Protein AF-A0AAU2E7F8-F1 (afdb_monomer_lite)

Structure (mmCIF, N/CA/C/O backbone):
data_AF-A0AAU2E7F8-F1
#
_entry.id   AF-A0AAU2E7F8-F1
#
loop_
_atom_site.group_PDB
_atom_site.id
_atom_site.type_symbol
_atom_site.label_atom_id
_atom_site.label_alt_id
_atom_site.label_comp_id
_atom_site.label_asym_id
_atom_site.label_entity_id
_atom_site.label_seq_id
_atom_site.pdbx_PDB_ins_code
_atom_site.Cartn_x
_atom_site.Cartn_y
_atom_site.Cartn_z
_atom_site.occupancy
_atom_site.B_iso_or_equiv
_atom_site.auth_seq_id
_atom_site.auth_comp_id
_atom_site.auth_asym_id
_atom_site.auth_atom_id
_atom_site.pdbx_PDB_model_num
ATOM 1 N N . MET A 1 1 ? -20.537 -18.389 26.672 1.00 40.78 1 MET A N 1
ATOM 2 C CA . MET A 1 1 ? -19.595 -18.796 25.612 1.00 40.78 1 MET A CA 1
ATOM 3 C C . MET A 1 1 ? -18.943 -17.526 25.113 1.00 40.78 1 MET A C 1
ATOM 5 O O . MET A 1 1 ? -19.574 -16.771 24.391 1.00 40.78 1 MET A O 1
ATOM 9 N N . GLU A 1 2 ? -17.764 -17.214 25.637 1.00 41.72 2 GLU A N 1
ATOM 10 C CA . GLU A 1 2 ? -17.041 -15.986 25.311 1.00 41.72 2 GLU A CA 1
ATOM 11 C C . GLU A 1 2 ? -16.261 -16.225 24.015 1.00 41.72 2 GLU A C 1
ATOM 13 O O . GLU A 1 2 ? -15.313 -17.011 23.988 1.00 41.72 2 GLU A O 1
ATOM 18 N N . HIS A 1 3 ? -16.727 -15.620 22.920 1.00 44.81 3 HIS A N 1
ATOM 19 C CA . HIS A 1 3 ? -15.999 -15.568 21.657 1.00 44.81 3 HIS A CA 1
ATOM 20 C C . HIS A 1 3 ? -14.768 -14.686 21.871 1.00 44.81 3 HIS A C 1
ATOM 22 O O . HIS A 1 3 ? -14.832 -13.462 21.846 1.00 44.81 3 HIS A O 1
ATOM 28 N N . ARG A 1 4 ? -13.636 -15.324 22.163 1.00 48.31 4 ARG A N 1
ATOM 29 C CA . ARG A 1 4 ? -12.341 -14.657 22.181 1.00 48.31 4 ARG A CA 1
ATOM 30 C C . ARG A 1 4 ? -11.913 -14.465 20.731 1.00 48.31 4 ARG A C 1
ATOM 32 O O . ARG A 1 4 ? -11.385 -15.390 20.117 1.00 48.31 4 ARG A O 1
ATOM 39 N N . GLU A 1 5 ? -12.173 -13.276 20.200 1.00 57.81 5 GLU A N 1
ATOM 40 C CA . GLU A 1 5 ? -11.602 -12.814 18.935 1.00 57.81 5 GLU A CA 1
ATOM 41 C C . GLU A 1 5 ? -10.077 -13.051 18.986 1.00 57.81 5 GLU A C 1
ATOM 43 O O . GLU A 1 5 ? -9.431 -12.656 19.969 1.00 57.81 5 GLU A O 1
ATOM 48 N N . PRO A 1 6 ? -9.464 -13.743 18.010 1.00 48.44 6 PRO A N 1
ATOM 49 C CA . PRO A 1 6 ? -8.024 -13.938 18.023 1.00 48.44 6 PRO A CA 1
ATOM 50 C C . PRO A 1 6 ? -7.357 -12.567 17.894 1.00 48.44 6 PRO A C 1
ATOM 52 O O . PRO A 1 6 ? -7.530 -11.875 16.893 1.00 48.44 6 PRO A O 1
ATOM 55 N N . ALA A 1 7 ? -6.603 -12.172 18.923 1.00 59.78 7 ALA A N 1
ATOM 56 C CA . ALA A 1 7 ? -5.813 -10.948 18.905 1.00 59.78 7 ALA A CA 1
ATOM 57 C C . ALA A 1 7 ? -4.974 -10.908 17.612 1.00 59.78 7 ALA A C 1
ATOM 59 O O . ALA A 1 7 ? -4.257 -11.879 17.336 1.00 59.78 7 ALA A O 1
ATOM 60 N N . PRO A 1 8 ? -5.059 -9.836 16.802 1.00 54.44 8 PRO A N 1
ATOM 61 C CA . PRO A 1 8 ? -4.317 -9.765 15.556 1.00 54.44 8 PRO A CA 1
ATOM 62 C C . PRO A 1 8 ? -2.828 -9.836 15.885 1.00 54.44 8 PRO A C 1
ATOM 64 O O . PRO A 1 8 ? -2.312 -9.055 16.679 1.00 54.44 8 PRO A O 1
ATOM 67 N N . PHE A 1 9 ? -2.152 -10.828 15.310 1.00 53.81 9 PHE A N 1
ATOM 68 C CA . PHE A 1 9 ? -0.739 -11.121 15.528 1.00 53.81 9 PHE A CA 1
ATOM 69 C C . PHE A 1 9 ? 0.115 -9.849 15.352 1.00 53.81 9 PHE A C 1
ATOM 71 O O . PHE A 1 9 ? 0.325 -9.367 14.233 1.00 53.81 9 PHE A O 1
ATOM 78 N N . VAL A 1 10 ? 0.605 -9.294 16.465 1.00 61.47 10 VAL A N 1
ATOM 79 C CA . VAL A 1 10 ? 1.522 -8.149 16.479 1.00 61.47 10 VAL A CA 1
ATOM 80 C C . VAL A 1 10 ? 2.953 -8.663 16.365 1.00 61.47 10 VAL A C 1
ATOM 82 O O . VAL A 1 10 ? 3.544 -9.120 17.343 1.00 61.47 10 VAL A O 1
ATOM 85 N N . ARG A 1 11 ? 3.492 -8.572 15.145 1.00 51.34 11 ARG A N 1
ATOM 86 C CA . ARG A 1 11 ? 4.815 -8.008 14.820 1.00 51.34 11 ARG A CA 1
ATOM 87 C C . ARG A 1 11 ? 5.078 -8.162 13.325 1.00 51.34 11 ARG A C 1
ATOM 89 O O . ARG A 1 11 ? 5.494 -9.221 12.868 1.00 51.34 11 ARG A O 1
ATOM 96 N N . ASP A 1 12 ? 4.884 -7.074 12.589 1.00 51.59 12 ASP A N 1
ATOM 97 C CA . ASP A 1 12 ? 5.499 -6.887 11.278 1.00 51.59 12 ASP A CA 1
ATOM 98 C C . ASP A 1 12 ? 6.231 -5.536 11.264 1.00 51.59 12 ASP A C 1
ATOM 100 O O . ASP A 1 12 ? 5.637 -4.475 11.088 1.00 51.59 12 ASP A O 1
ATOM 104 N N . THR A 1 13 ? 7.542 -5.561 11.510 1.00 52.47 13 THR A N 1
ATOM 105 C CA . THR A 1 13 ? 8.395 -4.356 11.535 1.00 52.47 13 THR A CA 1
ATOM 106 C C . THR A 1 13 ? 8.544 -3.724 10.144 1.00 52.47 13 THR A C 1
ATOM 108 O O . THR A 1 13 ? 8.999 -2.587 10.020 1.00 52.47 13 THR A O 1
ATOM 111 N N . THR A 1 14 ? 8.139 -4.430 9.083 1.00 56.00 14 THR A N 1
ATOM 112 C CA . THR A 1 14 ? 8.322 -3.998 7.692 1.00 56.00 14 THR A CA 1
ATOM 113 C C . THR A 1 14 ? 7.491 -2.760 7.345 1.00 56.00 14 THR A C 1
ATOM 115 O O . THR A 1 14 ? 7.937 -1.935 6.552 1.00 56.00 14 THR A O 1
ATOM 118 N N . PHE A 1 15 ? 6.327 -2.578 7.980 1.00 60.38 15 PHE A N 1
ATOM 119 C CA . PHE A 1 15 ? 5.443 -1.428 7.747 1.00 60.38 15 PHE A CA 1
ATOM 120 C C . PHE A 1 15 ? 5.754 -0.195 8.612 1.00 60.38 15 PHE A C 1
ATOM 122 O O . PHE A 1 15 ? 5.157 0.857 8.398 1.00 60.38 15 PHE A O 1
ATOM 129 N N . ARG A 1 16 ? 6.690 -0.294 9.575 1.00 59.78 16 ARG A N 1
ATOM 130 C CA . ARG A 1 16 ? 7.022 0.787 10.531 1.00 59.78 16 ARG A CA 1
ATOM 131 C C . ARG A 1 16 ? 5.786 1.412 11.204 1.00 59.78 16 ARG A C 1
ATOM 133 O O . ARG A 1 16 ? 5.766 2.613 11.465 1.00 59.78 16 ARG A O 1
ATOM 140 N N . GLU A 1 17 ? 4.772 0.600 11.509 1.00 58.47 17 GLU A N 1
ATOM 141 C CA . GLU A 1 17 ? 3.512 1.062 12.119 1.00 58.47 17 GLU A CA 1
ATOM 142 C C . GLU A 1 17 ? 3.741 1.793 13.454 1.00 58.47 17 GLU A C 1
ATOM 144 O O . GLU A 1 17 ? 3.005 2.718 13.776 1.00 58.47 17 GLU A O 1
ATOM 149 N N . ASP A 1 18 ? 4.820 1.452 14.168 1.00 56.94 18 ASP A N 1
ATOM 150 C CA . ASP A 1 18 ? 5.282 2.096 15.410 1.00 56.94 18 ASP A CA 1
ATOM 151 C C . ASP A 1 18 ? 5.581 3.604 15.264 1.00 56.94 18 ASP A C 1
ATOM 153 O O . ASP A 1 18 ? 5.523 4.355 16.230 1.00 56.94 18 ASP A O 1
ATOM 157 N N . ALA A 1 19 ? 5.855 4.081 14.043 1.00 55.59 19 ALA A N 1
ATOM 158 C CA . ALA A 1 19 ? 6.066 5.504 13.769 1.00 55.59 19 ALA A CA 1
ATOM 159 C C . ALA A 1 19 ? 4.765 6.266 13.438 1.00 55.59 19 ALA A C 1
ATOM 161 O O . ALA A 1 19 ? 4.790 7.493 13.296 1.00 55.59 19 ALA A O 1
ATOM 162 N N . SER A 1 20 ? 3.639 5.564 13.271 1.00 61.06 20 SER A N 1
ATOM 163 C CA . SER A 1 20 ? 2.354 6.161 12.906 1.00 61.06 20 SER A CA 1
ATOM 164 C C . SER A 1 20 ? 1.617 6.651 14.151 1.00 61.06 20 SER A C 1
ATOM 166 O O . SER A 1 20 ? 1.240 5.858 15.001 1.00 61.06 20 SER A O 1
ATOM 168 N N . LYS A 1 21 ? 1.337 7.960 14.239 1.00 61.19 21 LYS A N 1
ATOM 169 C CA . LYS A 1 21 ? 0.634 8.596 15.379 1.00 61.19 21 LYS A CA 1
ATOM 170 C C . LYS A 1 21 ? -0.856 8.226 15.492 1.00 61.19 21 LYS A C 1
ATOM 172 O O . LYS A 1 21 ? -1.576 8.803 16.307 1.00 61.19 21 LYS A O 1
ATOM 177 N N . ILE A 1 22 ? -1.346 7.319 14.651 1.00 62.66 22 ILE A N 1
ATOM 178 C CA . ILE A 1 22 ? -2.756 6.933 14.568 1.00 62.66 22 ILE A CA 1
ATOM 179 C C . ILE A 1 22 ? -3.032 5.871 15.647 1.00 62.66 22 ILE A C 1
ATOM 181 O O . ILE A 1 22 ? -3.155 4.685 15.357 1.00 62.66 22 ILE A O 1
ATOM 185 N N . HIS A 1 23 ? -3.084 6.291 16.914 1.00 57.91 23 HIS A N 1
ATOM 186 C CA . HIS A 1 23 ? -3.279 5.395 18.069 1.00 57.91 23 HIS A CA 1
ATOM 187 C C . HIS A 1 23 ? -4.661 5.511 18.732 1.00 57.91 23 HIS A C 1
ATOM 189 O O . HIS A 1 23 ? -4.890 4.909 19.779 1.00 57.91 23 HIS A O 1
ATOM 195 N N . THR A 1 24 ? -5.594 6.259 18.137 1.00 59.94 24 THR A N 1
ATOM 196 C CA . THR A 1 24 ? -6.919 6.513 18.726 1.00 59.94 24 THR A CA 1
ATOM 197 C C . THR A 1 24 ? -8.032 5.989 17.815 1.00 59.94 24 THR A C 1
ATOM 199 O O . THR A 1 24 ? -7.979 6.171 16.599 1.00 59.94 24 THR A O 1
ATOM 202 N N . GLY A 1 25 ? -9.058 5.352 18.393 1.00 70.44 25 GLY A N 1
ATOM 203 C CA . GLY A 1 25 ? -10.213 4.823 17.653 1.00 70.44 25 GLY A CA 1
ATOM 204 C C . GLY A 1 25 ? -9.863 3.627 16.758 1.00 70.44 25 GLY A C 1
ATOM 205 O O . GLY A 1 25 ? -9.075 2.772 17.148 1.00 70.44 25 GLY A O 1
ATOM 206 N N . HIS A 1 26 ? -10.411 3.582 15.542 1.00 71.50 26 HIS A N 1
ATOM 207 C CA . HIS A 1 26 ? -10.207 2.499 14.561 1.00 71.50 26 HIS A CA 1
ATOM 208 C C . HIS A 1 26 ? -8.819 2.491 13.885 1.00 71.50 26 HIS A C 1
ATOM 210 O O . HIS A 1 26 ? -8.632 1.845 12.857 1.00 71.50 26 HIS A O 1
ATOM 216 N N . GLY A 1 27 ? -7.836 3.221 14.424 1.00 76.81 27 GLY A N 1
ATOM 217 C CA . GLY A 1 27 ? -6.470 3.277 13.891 1.00 76.81 27 GLY A CA 1
ATOM 218 C C . GLY A 1 27 ? -5.841 1.893 13.677 1.00 76.81 27 GLY A C 1
ATOM 219 O O . GLY A 1 27 ? -5.432 1.601 12.552 1.00 76.81 27 GLY A O 1
ATOM 220 N N . PRO A 1 28 ? -5.819 1.014 14.698 1.00 75.06 28 PRO A N 1
ATOM 221 C CA . PRO A 1 28 ? -5.276 -0.338 14.566 1.00 75.06 28 PRO A CA 1
ATOM 222 C C . PRO A 1 28 ? -5.976 -1.191 13.495 1.00 75.06 28 PRO A C 1
ATOM 224 O O . PRO A 1 28 ? -5.300 -1.854 12.710 1.00 75.06 28 PRO A O 1
ATOM 227 N N . ASP A 1 29 ? -7.308 -1.136 13.408 1.00 79.00 29 ASP A N 1
ATOM 228 C CA . ASP A 1 29 ? -8.087 -1.921 12.436 1.00 79.00 29 ASP A CA 1
ATOM 229 C C . ASP A 1 29 ? -7.872 -1.429 10.997 1.00 79.00 29 ASP A C 1
ATOM 231 O O . ASP A 1 2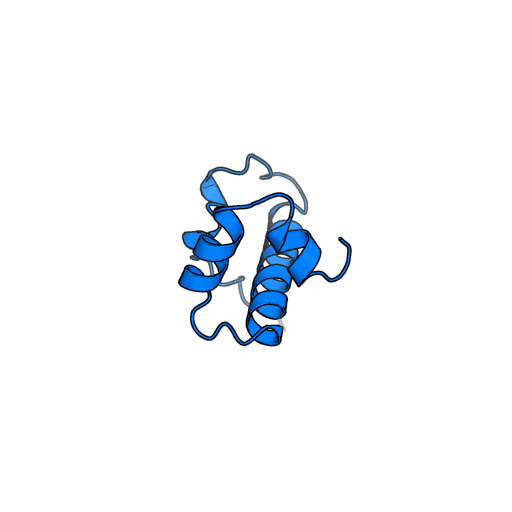9 ? -7.705 -2.221 10.062 1.00 79.00 29 ASP A O 1
ATOM 235 N N . ASN A 1 30 ? -7.807 -0.108 10.815 1.00 81.44 30 ASN A N 1
ATOM 236 C CA . ASN A 1 30 ? -7.507 0.509 9.526 1.00 81.44 30 ASN A CA 1
ATOM 237 C C . ASN A 1 30 ? -6.092 0.145 9.061 1.00 81.44 30 ASN A C 1
ATOM 239 O O . ASN A 1 30 ? -5.903 -0.240 7.908 1.00 81.44 30 ASN A O 1
ATOM 243 N N . MET A 1 31 ? -5.104 0.200 9.958 1.00 79.00 31 MET A N 1
ATOM 244 C CA . MET A 1 31 ? -3.724 -0.201 9.659 1.00 79.00 31 MET A CA 1
ATOM 245 C C . MET A 1 31 ? -3.631 -1.690 9.304 1.00 79.00 31 MET A C 1
ATOM 247 O O . MET A 1 31 ? -3.026 -2.045 8.291 1.00 79.00 31 MET A O 1
ATOM 251 N N . ALA A 1 32 ? -4.323 -2.559 10.048 1.00 82.25 32 ALA A N 1
ATOM 252 C CA . ALA A 1 32 ? -4.399 -3.982 9.729 1.00 82.25 32 ALA A CA 1
ATOM 253 C C . ALA A 1 32 ? -5.004 -4.229 8.336 1.00 82.25 32 ALA A C 1
ATOM 255 O O . ALA A 1 32 ? -4.494 -5.060 7.580 1.00 82.25 32 ALA A O 1
ATOM 256 N N . THR A 1 33 ? -6.045 -3.476 7.974 1.00 84.88 33 THR A N 1
ATOM 257 C CA . THR A 1 33 ? -6.688 -3.544 6.654 1.00 84.88 33 THR A CA 1
ATOM 258 C C . THR A 1 33 ? -5.739 -3.100 5.541 1.00 84.88 33 THR A C 1
ATOM 260 O O . THR A 1 33 ? -5.576 -3.817 4.553 1.00 84.88 33 THR A O 1
ATOM 263 N N . LEU A 1 34 ? -5.054 -1.966 5.712 1.00 84.25 34 LEU A N 1
ATOM 264 C CA . LEU A 1 34 ? -4.086 -1.445 4.740 1.00 84.25 34 LEU A CA 1
ATOM 265 C C . LEU A 1 34 ? -2.889 -2.387 4.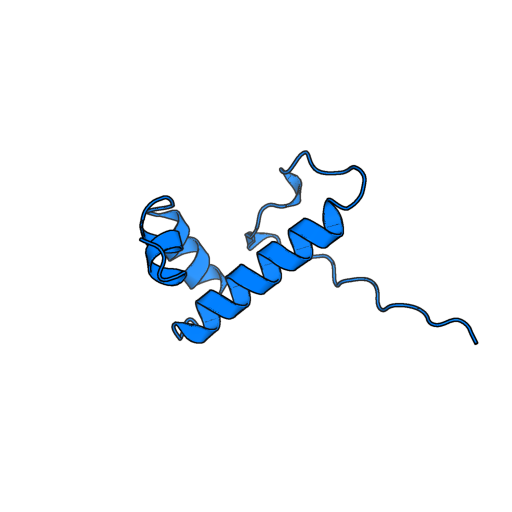551 1.00 84.25 34 LEU A C 1
ATOM 267 O O . LEU A 1 34 ?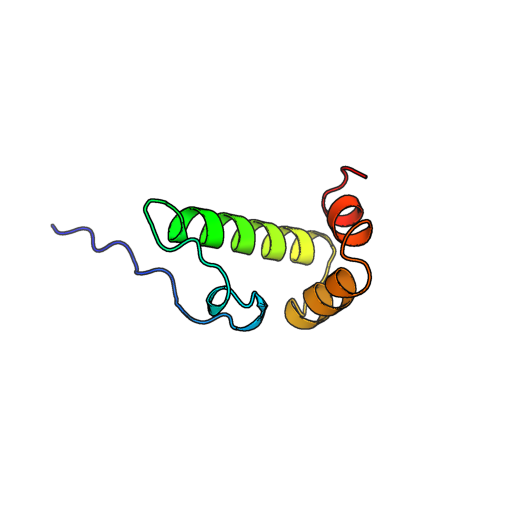 -2.461 -2.629 3.421 1.00 84.25 34 LEU A O 1
ATOM 271 N N . ARG A 1 35 ? -2.381 -2.980 5.636 1.00 83.06 35 ARG A N 1
ATOM 272 C CA . ARG A 1 35 ? -1.320 -3.993 5.577 1.00 83.06 35 ARG A CA 1
ATOM 273 C C . ARG A 1 35 ? -1.779 -5.228 4.806 1.00 83.06 35 ARG A C 1
ATOM 275 O O . ARG A 1 35 ? -1.068 -5.694 3.916 1.00 83.06 35 ARG A O 1
ATOM 282 N N . ASN A 1 36 ? -2.968 -5.745 5.116 1.00 87.75 36 ASN A N 1
ATOM 283 C CA . ASN A 1 36 ? -3.526 -6.900 4.415 1.00 87.75 36 ASN A CA 1
ATOM 284 C C . ASN A 1 36 ? -3.713 -6.610 2.922 1.00 87.75 36 ASN A C 1
ATOM 286 O O . ASN A 1 36 ? -3.374 -7.456 2.096 1.00 87.75 36 ASN A O 1
ATOM 290 N N . LEU A 1 37 ? -4.187 -5.412 2.570 1.00 88.00 37 LEU A N 1
ATOM 291 C CA . LEU A 1 37 ? -4.286 -4.964 1.183 1.00 88.00 37 LEU A CA 1
ATOM 292 C C . LEU A 1 37 ? -2.918 -5.001 0.494 1.00 88.00 37 LEU A C 1
ATOM 294 O O . LEU A 1 37 ? -2.769 -5.680 -0.516 1.00 88.00 37 LEU A O 1
ATOM 298 N N . ALA A 1 38 ? -1.905 -4.350 1.065 1.00 86.69 38 ALA A N 1
ATOM 299 C CA . ALA A 1 38 ? -0.571 -4.305 0.472 1.00 86.69 38 ALA A CA 1
ATOM 300 C C . ALA A 1 38 ? 0.050 -5.701 0.291 1.00 86.69 38 ALA A C 1
ATOM 302 O O . ALA A 1 38 ? 0.612 -6.000 -0.763 1.00 86.69 38 ALA A O 1
ATOM 303 N N . ILE A 1 39 ? -0.086 -6.582 1.288 1.00 86.88 39 ILE A N 1
ATOM 304 C CA . ILE A 1 39 ? 0.392 -7.969 1.204 1.00 86.88 39 ILE A CA 1
ATOM 305 C C . ILE A 1 39 ? -0.331 -8.721 0.083 1.00 86.88 39 ILE A C 1
ATOM 307 O O . ILE A 1 39 ? 0.314 -9.413 -0.706 1.00 86.88 39 ILE A O 1
ATOM 311 N N . ASN A 1 40 ? -1.657 -8.596 -0.001 1.00 88.75 40 ASN A N 1
ATOM 312 C CA . ASN A 1 40 ? -2.447 -9.270 -1.027 1.00 88.75 40 ASN A CA 1
ATOM 313 C C . ASN A 1 40 ? -2.112 -8.763 -2.431 1.00 88.75 40 ASN A C 1
ATOM 315 O O . ASN A 1 40 ? -1.959 -9.577 -3.338 1.00 88.75 40 ASN A O 1
ATOM 319 N N . THR A 1 41 ? -1.936 -7.456 -2.615 1.00 88.88 41 THR A N 1
ATOM 320 C CA . THR A 1 41 ? -1.510 -6.874 -3.893 1.00 88.88 41 THR A CA 1
ATOM 321 C C . THR A 1 41 ? -0.138 -7.406 -4.303 1.00 88.88 41 THR A C 1
ATOM 323 O O . THR A 1 41 ? 0.028 -7.907 -5.412 1.00 88.88 41 THR A O 1
ATOM 326 N N . LEU A 1 42 ? 0.840 -7.415 -3.394 1.00 88.56 42 LEU A N 1
ATOM 327 C CA . LEU A 1 42 ? 2.171 -7.958 -3.686 1.00 88.56 42 LEU A CA 1
ATOM 328 C C . LEU A 1 42 ? 2.129 -9.447 -4.064 1.00 88.56 42 LEU A C 1
ATOM 330 O O . LEU A 1 42 ? 2.840 -9.872 -4.975 1.00 88.56 42 LEU A O 1
ATOM 334 N N . ARG A 1 43 ? 1.275 -10.243 -3.409 1.00 86.81 43 ARG A N 1
ATOM 335 C CA . ARG A 1 43 ? 1.076 -11.659 -3.758 1.00 86.81 43 ARG A CA 1
ATOM 336 C C . ARG A 1 43 ? 0.448 -11.840 -5.136 1.00 86.81 43 ARG A C 1
ATOM 338 O O . ARG A 1 43 ? 0.886 -12.729 -5.860 1.00 86.81 43 ARG A O 1
ATOM 345 N N . GLN A 1 44 ? -0.537 -11.015 -5.492 1.00 87.75 44 GLN A N 1
ATOM 346 C CA . GLN A 1 44 ? -1.165 -11.037 -6.819 1.00 87.75 44 GLN A CA 1
ATOM 347 C C . GLN A 1 44 ? -0.149 -10.749 -7.930 1.00 87.75 44 GLN A C 1
ATOM 349 O O . GLN A 1 44 ? -0.168 -11.412 -8.961 1.00 87.75 44 GLN A O 1
ATOM 354 N N . HIS A 1 45 ? 0.808 -9.856 -7.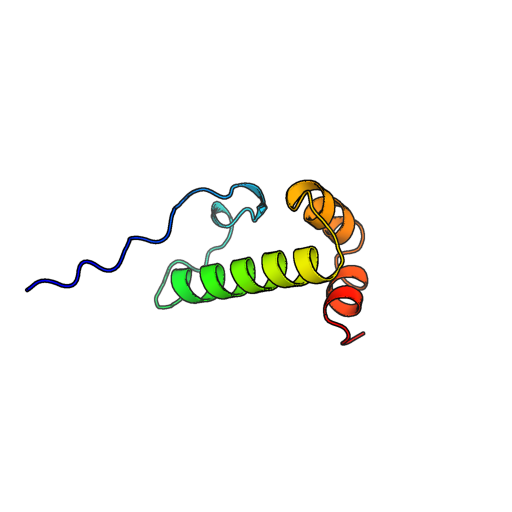675 1.00 84.62 45 HIS A N 1
ATOM 355 C CA . HIS A 1 45 ? 1.917 -9.550 -8.588 1.00 84.62 45 HIS A CA 1
ATOM 356 C C . HIS A 1 45 ? 3.101 -10.531 -8.499 1.00 84.62 45 HIS A C 1
ATOM 358 O O . HIS A 1 45 ? 4.176 -10.281 -9.037 1.00 84.62 45 HIS A O 1
ATOM 364 N N . GLY A 1 46 ? 2.935 -11.672 -7.822 1.00 85.12 46 GLY A N 1
ATOM 365 C CA . GLY A 1 46 ? 3.928 -12.750 -7.797 1.00 85.12 46 GLY A CA 1
ATOM 366 C C . GLY A 1 46 ? 5.095 -12.547 -6.825 1.00 85.12 46 GLY A C 1
ATOM 367 O O . GLY A 1 46 ? 6.030 -13.356 -6.806 1.00 85.12 46 GLY A O 1
ATOM 368 N N . HIS A 1 47 ? 5.061 -11.527 -5.963 1.00 83.81 47 HIS A N 1
ATOM 369 C CA . HIS A 1 47 ? 6.101 -11.329 -4.956 1.00 83.81 47 HIS A CA 1
ATOM 370 C C . HIS A 1 47 ? 5.966 -12.352 -3.822 1.00 83.81 47 HIS A C 1
ATOM 372 O O . HIS A 1 47 ? 5.217 -12.181 -2.861 1.00 83.81 47 HIS A O 1
ATOM 378 N N . ARG A 1 48 ? 6.752 -13.431 -3.902 1.00 77.62 48 ARG A N 1
ATOM 379 C CA . ARG A 1 48 ? 6.853 -14.445 -2.835 1.00 77.62 48 ARG A CA 1
ATOM 380 C C . ARG A 1 48 ? 7.559 -13.927 -1.579 1.00 77.62 48 ARG A C 1
ATOM 382 O O . ARG A 1 48 ? 7.271 -14.396 -0.482 1.00 77.62 48 ARG A O 1
ATOM 389 N N . ASN A 1 49 ? 8.467 -12.963 -1.741 1.00 86.31 49 ASN A N 1
ATOM 390 C CA . ASN A 1 49 ? 9.138 -12.272 -0.644 1.00 86.31 49 ASN A CA 1
ATOM 391 C C . ASN A 1 49 ? 8.538 -10.869 -0.482 1.00 86.31 49 ASN A C 1
ATOM 393 O O . ASN A 1 49 ? 8.889 -9.944 -1.216 1.00 86.31 49 ASN A O 1
ATOM 397 N N . ILE A 1 50 ? 7.633 -10.731 0.487 1.00 83.19 50 ILE A N 1
ATOM 398 C CA . ILE A 1 50 ? 6.898 -9.487 0.750 1.00 83.19 50 ILE A CA 1
ATOM 399 C C . ILE A 1 50 ? 7.841 -8.350 1.149 1.00 83.19 50 ILE A C 1
ATOM 401 O O . ILE A 1 50 ? 7.670 -7.237 0.669 1.00 83.19 50 ILE A O 1
ATOM 405 N N . ALA A 1 51 ? 8.880 -8.617 1.945 1.00 84.25 51 ALA A N 1
ATOM 406 C CA . ALA A 1 51 ? 9.842 -7.590 2.346 1.00 84.25 51 ALA A CA 1
ATOM 407 C C . ALA A 1 51 ? 10.644 -7.047 1.150 1.00 84.25 51 ALA A C 1
ATOM 409 O O . ALA A 1 51 ? 10.864 -5.841 1.041 1.00 84.25 51 ALA A O 1
ATOM 410 N N . ALA A 1 52 ? 11.043 -7.920 0.219 1.00 85.38 52 ALA A N 1
ATOM 411 C CA . ALA A 1 52 ? 11.700 -7.505 -1.019 1.00 85.38 52 ALA A CA 1
ATOM 412 C C . ALA A 1 52 ? 10.749 -6.719 -1.938 1.00 85.38 52 ALA A C 1
ATOM 414 O O . ALA A 1 52 ? 11.157 -5.706 -2.504 1.00 85.38 52 ALA A O 1
ATOM 415 N N . GLY A 1 53 ? 9.487 -7.151 -2.042 1.00 86.50 53 GLY A N 1
ATOM 416 C CA . GLY A 1 53 ? 8.439 -6.433 -2.772 1.00 86.50 53 GLY A CA 1
ATOM 417 C C . GLY A 1 53 ? 8.196 -5.036 -2.200 1.00 86.50 53 GLY A C 1
ATOM 418 O O . GLY A 1 53 ? 8.266 -4.054 -2.931 1.00 86.50 53 GLY A O 1
ATOM 419 N N . LEU A 1 54 ? 8.034 -4.922 -0.879 1.00 85.88 54 LEU A N 1
ATOM 420 C CA . LEU A 1 54 ? 7.890 -3.637 -0.195 1.00 85.88 54 LEU A CA 1
ATOM 421 C C . LEU A 1 54 ? 9.098 -2.734 -0.445 1.00 85.88 54 LEU A C 1
ATOM 423 O O . LEU A 1 54 ? 8.917 -1.595 -0.854 1.00 85.88 54 LEU A O 1
ATOM 427 N N . ARG A 1 55 ? 10.328 -3.248 -0.306 1.00 86.88 55 ARG A N 1
ATOM 428 C CA . ARG A 1 55 ? 11.544 -2.472 -0.595 1.00 86.88 55 ARG A CA 1
ATOM 429 C C . ARG A 1 55 ? 11.58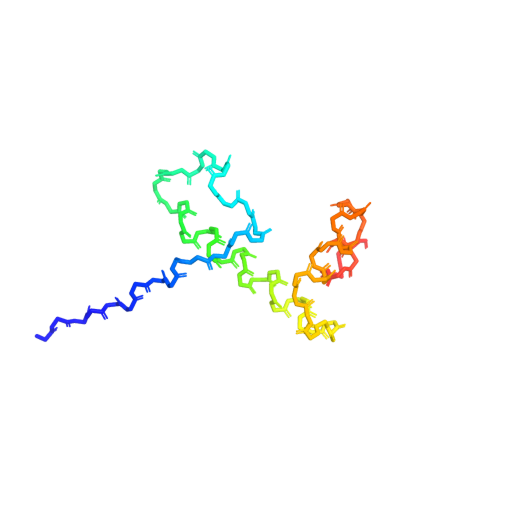2 -1.977 -2.041 1.00 86.88 55 ARG A C 1
ATOM 431 O O . ARG A 1 55 ? 11.964 -0.837 -2.278 1.00 86.88 55 ARG A O 1
ATOM 438 N N . HIS A 1 56 ? 11.181 -2.818 -2.995 1.00 86.00 56 HIS A N 1
ATOM 439 C CA . HIS A 1 56 ? 11.109 -2.445 -4.405 1.00 86.00 56 HIS A CA 1
ATOM 440 C C . HIS A 1 56 ? 10.114 -1.303 -4.644 1.00 86.00 56 HIS A C 1
ATOM 442 O O . HIS A 1 56 ? 10.433 -0.350 -5.353 1.00 86.00 56 HIS A O 1
ATOM 448 N N . VAL A 1 57 ? 8.937 -1.380 -4.027 1.00 86.12 57 VAL A N 1
ATOM 449 C CA . VAL A 1 57 ? 7.894 -0.352 -4.124 1.00 86.12 57 VAL A CA 1
ATOM 450 C C . VAL A 1 57 ? 8.320 0.940 -3.428 1.00 86.12 57 VAL A C 1
ATOM 452 O O . VAL A 1 57 ? 8.117 2.021 -3.967 1.00 86.12 57 VAL A O 1
ATOM 455 N N . SER A 1 58 ? 8.997 0.850 -2.281 1.00 85.12 58 SER A N 1
ATOM 456 C CA . SER A 1 58 ? 9.490 2.017 -1.539 1.00 85.12 58 SER A CA 1
ATOM 457 C C . SER A 1 58 ? 10.542 2.845 -2.286 1.00 85.12 58 SER A C 1
ATOM 459 O O . SER A 1 58 ? 10.764 3.990 -1.905 1.00 85.12 58 SER A O 1
ATOM 461 N N . TYR A 1 59 ? 11.197 2.306 -3.323 1.00 87.62 59 TYR A N 1
ATOM 462 C CA . TYR A 1 59 ? 12.151 3.075 -4.136 1.00 87.62 59 TYR A CA 1
ATOM 463 C C . TYR A 1 59 ? 11.485 4.092 -5.070 1.00 87.62 59 TYR A C 1
ATOM 465 O O . TYR A 1 59 ? 12.141 5.050 -5.467 1.00 87.62 59 TYR A O 1
ATOM 473 N N . ASP A 1 60 ? 10.211 3.897 -5.407 1.00 88.19 60 ASP A N 1
ATOM 474 C CA . ASP A 1 60 ? 9.400 4.878 -6.127 1.00 88.19 60 ASP A CA 1
ATOM 475 C C . ASP A 1 60 ? 7.987 4.876 -5.528 1.00 88.19 60 ASP A C 1
ATOM 477 O O . ASP A 1 60 ? 7.074 4.229 -6.051 1.00 88.19 60 ASP A O 1
ATOM 481 N N . PRO A 1 61 ? 7.825 5.544 -4.375 1.00 83.56 61 PRO A N 1
ATOM 482 C CA . PRO A 1 61 ? 6.635 5.430 -3.544 1.00 83.56 61 PRO A CA 1
ATOM 483 C C . PRO A 1 61 ? 5.412 6.142 -4.127 1.00 83.56 61 PRO A C 1
ATOM 485 O O . PRO A 1 61 ? 4.343 6.042 -3.534 1.00 83.56 61 PRO A O 1
ATOM 488 N N . PHE A 1 62 ? 5.545 6.862 -5.244 1.00 85.19 62 PHE A N 1
ATOM 489 C CA . PHE A 1 62 ? 4.417 7.534 -5.884 1.00 85.19 62 PHE A CA 1
ATOM 490 C C . PHE A 1 62 ? 3.901 6.755 -7.087 1.00 85.19 62 PHE A C 1
ATOM 492 O O . PHE A 1 62 ? 2.695 6.587 -7.186 1.00 85.19 62 PHE A O 1
ATOM 499 N N . ASN A 1 63 ? 4.767 6.221 -7.953 1.00 89.56 63 ASN A N 1
ATOM 500 C CA . ASN A 1 63 ? 4.289 5.545 -9.166 1.00 89.56 63 ASN A CA 1
ATOM 501 C C . ASN A 1 63 ? 4.062 4.044 -8.943 1.00 89.56 63 ASN A C 1
ATOM 503 O O . ASN A 1 63 ? 2.992 3.518 -9.235 1.00 89.56 63 ASN A O 1
ATOM 507 N N . ARG A 1 64 ? 5.026 3.341 -8.332 1.00 86.31 64 ARG A N 1
ATOM 508 C CA . ARG A 1 64 ? 4.974 1.870 -8.221 1.00 86.31 64 ARG A CA 1
ATOM 509 C C . ARG A 1 64 ? 3.803 1.329 -7.400 1.00 86.31 64 ARG A C 1
ATOM 511 O O . ARG A 1 64 ? 3.256 0.302 -7.795 1.00 86.31 64 ARG A O 1
ATOM 518 N N . PRO A 1 65 ? 3.390 1.937 -6.269 1.00 85.75 65 PRO A N 1
ATOM 519 C CA . PRO A 1 65 ? 2.193 1.472 -5.580 1.00 85.75 65 PRO A CA 1
ATOM 520 C C . PRO A 1 65 ? 0.923 1.682 -6.409 1.00 85.75 65 PRO A C 1
ATOM 522 O O . PRO A 1 65 ? 0.036 0.836 -6.349 1.00 85.75 65 PRO A O 1
ATOM 525 N N . LEU A 1 66 ? 0.829 2.777 -7.173 1.00 87.62 66 LEU A N 1
ATOM 526 C CA . LEU A 1 66 ?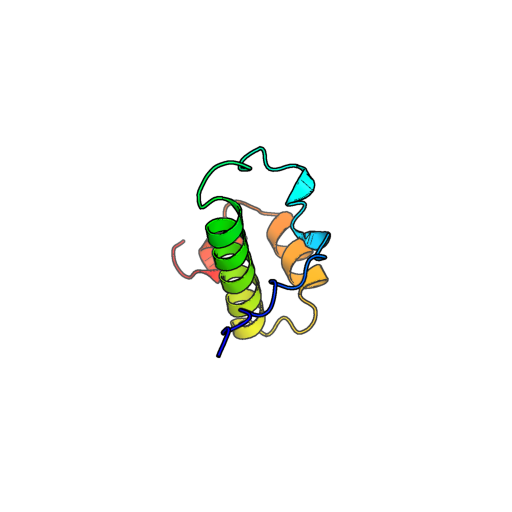 -0.334 3.067 -8.018 1.00 87.62 66 LEU A CA 1
ATOM 527 C C . LEU A 1 66 ? -0.424 2.083 -9.187 1.00 87.62 66 LEU A C 1
ATOM 529 O O . LEU A 1 66 ? -1.500 1.541 -9.433 1.00 87.62 66 LEU A O 1
ATOM 533 N N . ASP A 1 67 ? 0.711 1.766 -9.814 1.00 89.00 67 ASP A N 1
ATOM 534 C CA . ASP A 1 67 ? 0.811 0.730 -10.848 1.00 89.00 67 ASP A CA 1
ATOM 535 C C . ASP A 1 67 ? 0.398 -0.646 -10.306 1.00 89.00 67 ASP A C 1
ATOM 537 O O . ASP A 1 67 ? -0.384 -1.363 -10.929 1.00 89.00 67 ASP A O 1
ATOM 541 N N . LEU A 1 68 ? 0.870 -1.013 -9.107 1.00 86.44 68 LEU A N 1
ATOM 542 C CA . LEU A 1 68 ? 0.495 -2.275 -8.459 1.00 86.44 68 LEU A CA 1
ATOM 543 C C . LEU A 1 68 ? -0.999 -2.346 -8.124 1.00 86.44 68 LEU A C 1
ATOM 545 O O . LEU A 1 68 ? -1.584 -3.429 -8.141 1.00 86.44 68 LEU A O 1
ATOM 549 N N . LEU A 1 69 ? -1.611 -1.211 -7.800 1.00 87.62 69 LEU A N 1
ATOM 550 C CA . LEU A 1 69 ? -3.045 -1.108 -7.552 1.00 87.62 69 LEU A CA 1
ATOM 551 C C . LEU A 1 69 ? -3.861 -0.991 -8.851 1.00 87.62 69 LEU A C 1
ATOM 553 O O . LEU A 1 69 ? -5.079 -1.141 -8.797 1.00 87.62 69 LEU A O 1
ATOM 557 N N . GLY A 1 70 ? -3.214 -0.766 -10.001 1.00 88.19 70 GLY A N 1
ATOM 558 C CA . GLY A 1 70 ? -3.870 -0.586 -11.297 1.00 88.19 70 GLY A CA 1
ATOM 559 C C . GLY A 1 70 ? -4.655 0.724 -11.412 1.00 88.19 70 GLY A C 1
ATOM 560 O O . GLY A 1 70 ? -5.662 0.762 -12.114 1.00 88.19 70 GLY A O 1
ATOM 561 N N . ILE A 1 71 ? -4.235 1.765 -10.687 1.00 86.44 71 ILE A N 1
ATOM 562 C CA . ILE A 1 71 ? -4.922 3.070 -10.612 1.00 86.44 71 ILE A CA 1
ATOM 563 C C . ILE A 1 71 ? -4.027 4.253 -11.013 1.00 86.44 71 ILE A C 1
ATOM 565 O O . ILE A 1 71 ? -4.362 5.397 -10.703 1.00 86.44 71 ILE A O 1
ATOM 569 N N . ALA A 1 72 ? -2.875 3.965 -11.620 1.00 76.00 72 ALA A N 1
ATOM 570 C CA . ALA A 1 72 ? -1.982 4.967 -12.194 1.00 76.00 72 ALA A CA 1
ATOM 571 C C . ALA A 1 72 ? -2.559 5.579 -13.481 1.00 76.00 72 ALA A C 1
ATOM 573 O O . ALA A 1 72 ? -3.277 4.859 -14.215 1.00 76.00 72 ALA A O 1
#

Radius of gyration: 14.34 Å; chains: 1; bounding box: 32×27×38 Å

Sequence (72 aa):
MEHREPAPFVRDTTFREDASKIHTGHGPDNMATLRNLAINTLRQHGHRNIAAGLRHVSYDPFNRPLDLLGIA

pLDDT: mean 74.57, std 14.83, range [40.78, 89.56]

Foldseek 3Di:
DDPPDPDPDDDDCLVVCVPDPQPDDCSVVVVVVVVVVLQVLCVVVVNPPSSVSSVVCVVPVPPSVCVSVVND

Secondary structure (DSSP, 8-state):
----PPPP----GGG-GGG----STTHHHHHHHHHHHHHHHHHHTT-S-HHHHHHHHHTSTTTHHHHHHT--